Protein AF-A0A3M9Y0L4-F1 (afdb_monomer_lite)

Radius of gyration: 23.48 Å; chains: 1; bounding box: 46×52×57 Å

pLDDT: mean 74.96, std 21.96, range [31.19, 96.81]

Sequence (115 aa):
MANWMREAGFIVSQEPRPIPLATCGWPRSSAQREIGVANRENVRSLLSSMAAYPMTVFQGMASADFELLVAQARNEADNPRFKVRLYRPKATVGKICASTGKGRSGGRYDDHDEI

Organism: NCBI:txid1051616

Structure (mmCIF, N/CA/C/O backbone):
data_AF-A0A3M9Y0L4-F1
#
_entry.id   AF-A0A3M9Y0L4-F1
#
loop_
_atom_site.group_PDB
_atom_site.id
_atom_site.type_symbol
_atom_site.label_atom_id
_atom_site.label_alt_id
_atom_site.label_comp_id
_atom_site.label_asym_id
_atom_site.label_entity_id
_atom_site.label_seq_id
_atom_site.pdbx_PDB_ins_code
_atom_site.Cartn_x
_atom_site.Cartn_y
_atom_site.Cartn_z
_atom_site.occupancy
_atom_site.B_iso_or_equiv
_atom_site.auth_seq_id
_atom_site.auth_comp_id
_atom_site.auth_asym_id
_atom_site.auth_atom_id
_atom_site.pdbx_PDB_model_num
ATOM 1 N N . MET A 1 1 ? 17.438 12.301 1.580 1.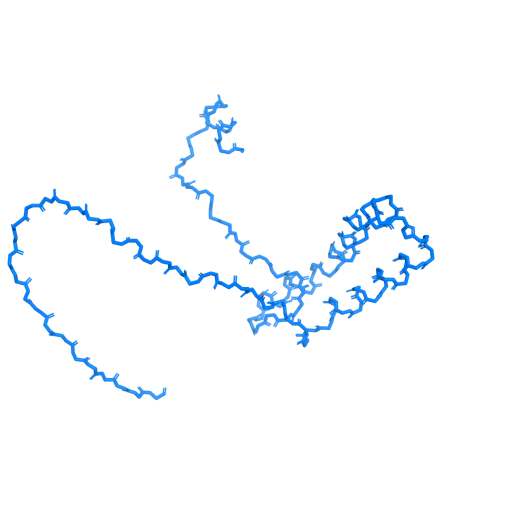00 55.50 1 MET A N 1
ATOM 2 C CA . MET A 1 1 ? 18.565 11.369 1.348 1.00 55.50 1 MET A CA 1
ATOM 3 C C . MET A 1 1 ? 19.661 11.968 0.464 1.00 55.50 1 MET A C 1
ATOM 5 O O . MET A 1 1 ? 20.820 11.764 0.784 1.00 55.50 1 MET A O 1
ATOM 9 N N . ALA A 1 2 ? 19.338 12.764 -0.568 1.00 69.62 2 ALA A N 1
ATOM 10 C CA . ALA A 1 2 ? 20.349 13.474 -1.368 1.00 69.62 2 ALA A CA 1
ATOM 11 C C . ALA A 1 2 ? 21.281 14.380 -0.531 1.00 69.62 2 ALA A C 1
ATOM 13 O O . ALA A 1 2 ? 22.483 14.388 -0.766 1.00 69.62 2 ALA A O 1
ATOM 14 N N . ASN A 1 3 ? 20.754 15.075 0.488 1.00 78.69 3 ASN A N 1
ATOM 15 C CA . ASN A 1 3 ? 21.582 15.877 1.401 1.00 78.69 3 ASN A CA 1
ATOM 16 C C . ASN A 1 3 ? 22.533 15.016 2.242 1.00 78.69 3 ASN A C 1
ATOM 18 O O . ASN A 1 3 ? 23.716 15.308 2.266 1.00 78.69 3 ASN A O 1
ATOM 22 N N . TRP A 1 4 ? 22.066 13.903 2.816 1.00 81.75 4 TRP A N 1
ATOM 23 C CA . TRP A 1 4 ? 22.930 12.982 3.568 1.00 81.75 4 TRP A CA 1
ATOM 24 C C . TRP A 1 4 ? 24.017 12.338 2.700 1.00 81.75 4 TRP A C 1
ATOM 26 O O . TRP A 1 4 ? 25.135 12.138 3.155 1.00 81.75 4 TRP A O 1
ATOM 36 N N . MET A 1 5 ? 23.718 12.040 1.432 1.00 83.19 5 MET A N 1
ATOM 37 C CA . MET A 1 5 ? 24.718 11.529 0.487 1.00 83.19 5 MET A CA 1
ATOM 38 C C . MET A 1 5 ? 25.770 12.592 0.146 1.00 83.19 5 MET A C 1
ATOM 40 O O . MET A 1 5 ? 26.956 12.279 0.108 1.00 83.19 5 MET A O 1
ATOM 44 N N . ARG A 1 6 ? 25.358 13.852 -0.037 1.00 83.38 6 ARG A N 1
ATOM 45 C CA . ARG A 1 6 ? 26.285 14.979 -0.234 1.00 83.38 6 ARG A CA 1
ATOM 46 C C . ARG A 1 6 ? 27.134 15.248 1.012 1.00 83.38 6 ARG A C 1
ATOM 48 O O . ARG A 1 6 ? 28.329 15.483 0.883 1.00 83.38 6 ARG A O 1
ATOM 55 N N . GLU A 1 7 ? 26.540 15.165 2.200 1.00 87.25 7 GLU A N 1
ATOM 56 C CA . GLU A 1 7 ? 27.228 15.307 3.493 1.00 87.25 7 GLU A CA 1
ATOM 57 C C . GLU A 1 7 ? 28.242 14.182 3.737 1.00 87.25 7 GLU A C 1
ATOM 59 O O . GLU A 1 7 ? 29.323 14.433 4.259 1.00 87.25 7 GLU A O 1
ATOM 64 N N . ALA A 1 8 ? 27.948 12.960 3.287 1.00 88.81 8 ALA A N 1
ATOM 65 C CA . ALA A 1 8 ? 28.883 11.835 3.310 1.00 88.81 8 ALA A CA 1
ATOM 66 C C . ALA A 1 8 ? 29.975 11.909 2.216 1.00 88.81 8 ALA A C 1
ATOM 68 O O . ALA A 1 8 ? 30.753 10.969 2.059 1.00 88.81 8 ALA A O 1
ATOM 69 N N . GLY A 1 9 ? 30.043 13.007 1.453 1.00 85.19 9 GLY A N 1
ATOM 70 C CA . GLY A 1 9 ? 31.068 13.247 0.435 1.00 85.19 9 GLY A CA 1
ATOM 71 C C . GLY A 1 9 ? 30.789 12.609 -0.928 1.00 85.19 9 GLY A C 1
ATOM 72 O O . GLY A 1 9 ? 31.647 12.662 -1.810 1.00 85.19 9 GLY A O 1
ATOM 73 N N . PHE A 1 10 ? 29.604 12.029 -1.148 1.00 83.06 10 PHE A N 1
ATOM 74 C CA . PHE A 1 10 ? 29.236 11.507 -2.463 1.00 83.06 10 PHE A CA 1
ATOM 75 C C . PHE A 1 10 ? 28.862 12.646 -3.417 1.00 83.06 10 PHE A C 1
ATOM 77 O O . PHE A 1 10 ? 27.993 13.478 -3.137 1.00 83.06 10 PHE A O 1
ATOM 84 N N . ILE A 1 11 ? 29.480 12.644 -4.599 1.00 81.88 11 ILE A N 1
ATOM 85 C CA . ILE A 1 11 ? 29.133 13.558 -5.688 1.00 81.88 11 ILE A CA 1
ATOM 86 C C . ILE A 1 11 ? 27.876 13.019 -6.378 1.00 81.88 11 ILE A C 1
ATOM 88 O O . ILE A 1 11 ? 27.933 12.087 -7.179 1.00 81.88 11 ILE A O 1
ATOM 92 N N . VAL A 1 12 ? 26.722 13.608 -6.064 1.00 70.38 12 VAL A N 1
ATOM 93 C CA . VAL A 1 12 ? 25.452 13.293 -6.734 1.00 70.38 12 VAL A CA 1
ATOM 94 C C . VAL A 1 12 ? 25.448 13.973 -8.105 1.00 70.38 12 VAL A C 1
ATOM 96 O O . VAL A 1 12 ? 25.084 15.141 -8.225 1.00 70.38 12 VAL A O 1
ATOM 99 N N . SER A 1 13 ? 25.897 13.253 -9.134 1.00 72.81 13 SER A N 1
ATOM 100 C CA . SER A 1 13 ? 26.012 13.763 -10.509 1.00 72.81 13 SER A CA 1
ATOM 101 C C . SER A 1 13 ? 24.666 13.934 -11.219 1.00 72.81 13 SER A C 1
ATOM 103 O O . SER A 1 13 ? 24.567 14.720 -12.160 1.00 72.81 13 SER A O 1
ATOM 105 N N . GLN A 1 14 ? 23.624 13.222 -10.780 1.00 70.75 14 GLN A N 1
ATOM 106 C CA . GLN A 1 14 ? 22.272 13.323 -11.328 1.00 70.75 14 GLN A CA 1
ATOM 107 C C . GLN A 1 14 ? 21.223 13.319 -10.219 1.00 70.75 14 GLN A C 1
ATOM 109 O O . GLN A 1 14 ? 21.327 12.567 -9.251 1.00 70.75 14 GLN A O 1
ATOM 114 N N . GLU A 1 15 ? 20.193 14.147 -10.389 1.00 72.81 15 GLU A N 1
ATOM 115 C CA . GLU A 1 15 ? 19.033 14.156 -9.502 1.00 72.81 15 GLU A CA 1
ATOM 116 C C . GLU A 1 15 ? 18.289 12.809 -9.603 1.00 72.81 15 GLU A C 1
ATOM 118 O O . GLU A 1 15 ? 18.094 12.312 -10.722 1.00 72.81 15 GLU A O 1
ATOM 123 N N . PRO A 1 16 ? 17.851 12.207 -8.479 1.00 70.19 16 PRO A N 1
ATOM 124 C CA . PRO A 1 16 ? 17.094 10.965 -8.499 1.00 70.19 16 PRO A CA 1
ATOM 125 C C . PRO A 1 16 ? 15.844 11.105 -9.368 1.00 70.19 16 PRO A C 1
ATOM 127 O O . PRO A 1 16 ? 14.929 11.871 -9.065 1.00 70.19 16 PRO A O 1
ATOM 130 N N . ARG A 1 17 ? 15.784 10.341 -10.460 1.00 76.44 17 ARG A N 1
ATOM 131 C CA . ARG A 1 17 ? 14.581 10.243 -11.289 1.00 76.44 17 ARG A CA 1
ATOM 132 C C . ARG A 1 17 ? 13.733 9.087 -10.761 1.00 76.44 17 ARG A C 1
ATOM 134 O O . ARG A 1 17 ? 14.173 7.942 -10.871 1.00 76.44 17 ARG A O 1
ATOM 141 N N . PRO A 1 18 ? 12.545 9.342 -10.185 1.00 76.44 18 PRO A N 1
ATOM 142 C CA . PRO A 1 18 ? 11.708 8.266 -9.679 1.00 76.44 18 PRO A CA 1
ATOM 143 C C . PRO A 1 18 ? 11.266 7.375 -10.841 1.00 76.44 18 PRO A C 1
ATOM 145 O O . PRO A 1 18 ? 10.720 7.854 -11.837 1.00 76.44 18 PRO A O 1
ATOM 148 N N . ILE A 1 19 ? 11.508 6.072 -10.709 1.00 80.06 19 ILE A N 1
ATOM 149 C CA . ILE A 1 19 ? 11.029 5.074 -11.661 1.00 80.06 19 ILE A CA 1
ATOM 150 C C . ILE A 1 19 ? 9.607 4.689 -11.236 1.00 80.06 19 ILE A C 1
ATOM 152 O O . ILE A 1 19 ? 9.427 4.200 -10.118 1.00 80.06 19 ILE A O 1
ATOM 156 N N . PRO A 1 20 ? 8.585 4.899 -12.082 1.00 77.75 20 PRO A N 1
ATOM 157 C CA . PRO A 1 20 ? 7.231 4.484 -11.755 1.00 77.75 20 PRO A CA 1
ATOM 158 C C . PRO A 1 20 ? 7.142 2.956 -11.817 1.00 77.75 20 PRO A C 1
ATOM 160 O O . PRO A 1 20 ? 7.271 2.360 -12.887 1.00 77.75 20 PRO A O 1
ATOM 163 N N . LEU A 1 21 ? 6.914 2.326 -10.667 1.00 82.62 21 LEU A N 1
ATOM 164 C CA . LEU A 1 21 ? 6.666 0.891 -10.577 1.00 82.62 21 LEU A CA 1
ATOM 165 C C . LEU A 1 21 ? 5.165 0.625 -10.537 1.00 82.62 21 LEU A C 1
ATOM 167 O O . LEU A 1 21 ? 4.407 1.302 -9.841 1.00 82.62 21 LEU A O 1
ATOM 171 N N . ALA A 1 22 ? 4.736 -0.379 -11.294 1.00 85.12 22 ALA A N 1
ATOM 172 C CA . ALA A 1 22 ? 3.359 -0.827 -11.262 1.00 85.12 22 ALA A CA 1
ATOM 173 C C . ALA A 1 22 ? 3.087 -1.560 -9.946 1.00 85.12 22 ALA A C 1
ATOM 175 O O . ALA A 1 22 ? 3.819 -2.472 -9.566 1.00 85.12 22 ALA A O 1
ATOM 176 N N . THR A 1 23 ? 2.026 -1.160 -9.258 1.00 84.38 23 THR A N 1
ATOM 177 C CA . THR A 1 23 ? 1.555 -1.808 -8.029 1.00 84.38 23 THR A CA 1
ATOM 178 C C . THR A 1 23 ? 0.685 -3.032 -8.320 1.00 84.38 23 THR A C 1
ATOM 180 O O . THR A 1 23 ? 0.677 -3.976 -7.544 1.00 84.38 23 THR A O 1
ATOM 183 N N . CYS A 1 24 ? -0.011 -3.054 -9.458 1.00 84.00 24 CYS A N 1
ATOM 184 C CA . CYS A 1 24 ? -0.799 -4.198 -9.914 1.00 84.00 24 CYS A CA 1
ATOM 185 C C . CYS A 1 24 ? -0.688 -4.389 -11.437 1.00 84.00 24 CYS A C 1
ATOM 187 O O . CYS A 1 24 ? -0.172 -3.527 -12.148 1.00 84.00 24 CYS A O 1
ATOM 189 N N . GLY A 1 25 ? -1.162 -5.524 -11.961 1.00 84.25 25 GLY A N 1
ATOM 190 C CA . GLY A 1 25 ? -1.005 -5.949 -13.368 1.00 84.25 25 GLY A CA 1
ATOM 191 C C . GLY A 1 25 ? -1.852 -5.200 -14.419 1.00 84.25 25 GLY A C 1
ATOM 192 O O . GLY A 1 25 ? -2.119 -5.734 -15.502 1.00 84.25 25 GLY A O 1
ATOM 193 N N . TRP A 1 26 ? -2.306 -3.984 -14.112 1.00 84.00 26 TRP A N 1
ATOM 194 C CA . TRP A 1 26 ? -3.123 -3.121 -14.978 1.00 84.00 26 TRP A CA 1
ATOM 195 C C . TRP A 1 26 ? -2.400 -2.392 -16.138 1.00 84.00 26 TRP A C 1
ATOM 197 O O . TRP A 1 26 ? -3.110 -1.957 -17.064 1.00 84.00 26 TRP A O 1
ATOM 207 N N . PRO A 1 27 ? -1.060 -2.181 -16.138 1.00 84.31 27 PRO A N 1
ATOM 208 C CA . PRO A 1 27 ? -0.370 -1.547 -17.257 1.00 84.31 27 PRO A CA 1
ATOM 209 C C . PRO A 1 27 ? -0.569 -2.308 -18.566 1.00 84.31 27 PRO A C 1
ATOM 211 O O . PRO A 1 27 ? -0.750 -3.524 -18.584 1.00 84.31 27 PRO A O 1
ATOM 214 N N . ARG A 1 28 ? -0.536 -1.573 -19.684 1.00 82.75 28 ARG A N 1
ATOM 215 C CA . ARG A 1 28 ? -0.644 -2.167 -21.027 1.00 82.75 28 ARG A CA 1
ATOM 216 C C . ARG A 1 28 ? 0.680 -2.748 -21.525 1.00 82.75 28 ARG A C 1
ATOM 218 O O . ARG A 1 28 ? 0.655 -3.659 -22.342 1.00 82.75 28 ARG A O 1
ATOM 225 N N . SER A 1 29 ? 1.814 -2.221 -21.064 1.00 88.50 29 SER A N 1
ATOM 226 C CA . SER A 1 29 ? 3.132 -2.744 -21.421 1.00 88.50 29 SER A CA 1
ATOM 227 C C . SER A 1 29 ? 3.402 -4.058 -20.690 1.00 88.50 29 SER A C 1
ATOM 229 O O . SER A 1 29 ? 3.143 -4.168 -19.490 1.00 88.50 29 SER A O 1
ATOM 231 N N . SER A 1 30 ? 3.944 -5.044 -21.409 1.00 87.94 30 SER A N 1
ATOM 232 C CA . SER A 1 30 ? 4.258 -6.376 -20.872 1.00 87.94 30 SER A CA 1
ATOM 233 C C . SER A 1 30 ? 5.199 -6.297 -19.669 1.00 87.94 30 SER A C 1
ATOM 235 O O . SER A 1 30 ? 4.854 -6.782 -18.597 1.00 87.94 30 SER A O 1
ATOM 237 N N . ALA A 1 31 ? 6.308 -5.564 -19.801 1.00 87.81 31 ALA A N 1
ATOM 238 C CA . ALA A 1 31 ? 7.299 -5.413 -18.736 1.00 87.81 31 ALA A CA 1
ATOM 239 C C . ALA A 1 31 ? 6.713 -4.807 -17.444 1.00 87.81 31 ALA A C 1
ATOM 241 O O . ALA A 1 31 ? 6.957 -5.304 -16.348 1.00 87.81 31 ALA A O 1
ATOM 242 N N . GLN A 1 32 ? 5.895 -3.749 -17.539 1.00 88.12 32 GLN A N 1
ATOM 243 C CA . GLN A 1 32 ? 5.286 -3.158 -16.338 1.00 88.12 32 GLN A CA 1
ATOM 244 C C . GLN A 1 32 ? 4.184 -4.042 -15.758 1.00 88.12 32 GLN A C 1
ATOM 246 O O . GLN A 1 32 ? 3.983 -4.045 -14.545 1.00 88.12 32 GLN A O 1
ATOM 251 N N . ARG A 1 33 ? 3.464 -4.791 -16.598 1.00 89.25 33 ARG A N 1
ATOM 252 C CA . ARG A 1 33 ? 2.476 -5.760 -16.127 1.00 89.25 33 ARG A CA 1
ATOM 253 C C . ARG A 1 33 ? 3.143 -6.872 -15.321 1.00 89.25 33 ARG A C 1
ATOM 255 O O . ARG A 1 33 ? 2.630 -7.193 -14.256 1.00 89.25 33 ARG A O 1
ATOM 262 N N . GLU A 1 34 ? 4.263 -7.419 -15.784 1.00 91.12 34 GLU A N 1
ATOM 263 C CA . GLU A 1 34 ? 5.023 -8.451 -15.063 1.00 91.12 34 GLU A CA 1
ATOM 264 C C . GLU A 1 34 ? 5.508 -7.944 -13.702 1.00 91.12 34 GLU A C 1
ATOM 266 O O . GLU A 1 34 ? 5.280 -8.596 -12.684 1.00 91.12 34 GLU A O 1
ATOM 271 N N . ILE A 1 35 ? 6.062 -6.726 -13.662 1.00 91.00 35 ILE A N 1
ATOM 272 C CA . ILE A 1 35 ? 6.440 -6.052 -12.410 1.00 91.00 35 ILE A CA 1
ATOM 273 C C . ILE A 1 35 ? 5.225 -5.897 -11.485 1.00 91.00 35 ILE A C 1
ATOM 275 O O . ILE A 1 35 ? 5.305 -6.181 -10.292 1.00 91.00 35 ILE A O 1
ATOM 279 N N . GLY A 1 36 ? 4.081 -5.475 -12.028 1.00 89.88 36 GLY A N 1
ATOM 280 C CA . GLY A 1 36 ? 2.844 -5.321 -11.265 1.00 89.88 36 GLY A CA 1
ATOM 281 C C . GLY A 1 36 ? 2.299 -6.639 -10.714 1.00 89.88 36 GLY A C 1
ATOM 282 O O . GLY A 1 36 ? 1.772 -6.659 -9.606 1.00 89.88 36 GLY A O 1
ATOM 283 N N . VAL A 1 37 ? 2.441 -7.743 -11.452 1.00 90.38 37 VAL A N 1
ATOM 284 C CA . VAL A 1 37 ? 2.074 -9.088 -10.979 1.00 90.38 37 VAL A CA 1
ATOM 285 C C . VAL A 1 37 ? 3.021 -9.545 -9.870 1.00 90.38 37 VAL A C 1
ATOM 287 O O . VAL A 1 37 ? 2.554 -10.059 -8.855 1.00 90.38 37 VAL A O 1
ATOM 290 N N . ALA A 1 38 ? 4.326 -9.301 -10.011 1.00 91.81 38 ALA A N 1
ATOM 291 C CA . ALA A 1 38 ? 5.311 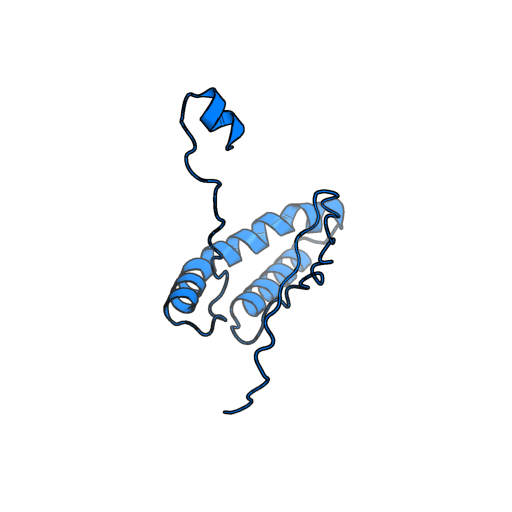-9.610 -8.974 1.00 91.81 38 ALA A CA 1
ATOM 292 C C . ALA A 1 38 ? 5.089 -8.791 -7.687 1.00 91.81 38 ALA A C 1
ATOM 294 O O . ALA A 1 38 ? 5.280 -9.298 -6.584 1.00 91.81 38 ALA A O 1
ATOM 295 N N . ASN A 1 39 ? 4.617 -7.548 -7.808 1.00 91.31 39 ASN A N 1
ATOM 296 C CA . ASN A 1 39 ? 4.350 -6.663 -6.670 1.00 91.31 39 ASN A CA 1
ATOM 297 C C . ASN A 1 39 ? 3.053 -6.968 -5.907 1.00 91.31 39 ASN A C 1
ATOM 299 O O . ASN A 1 39 ? 2.794 -6.330 -4.885 1.00 91.31 39 ASN A O 1
ATOM 303 N N . ARG A 1 40 ? 2.252 -7.938 -6.359 1.00 89.75 40 ARG A N 1
ATOM 304 C CA . ARG A 1 40 ? 0.945 -8.259 -5.774 1.00 89.75 40 ARG A CA 1
ATOM 305 C C . ARG A 1 40 ? 1.014 -8.478 -4.262 1.00 89.75 40 ARG A C 1
ATOM 307 O O . ARG A 1 40 ? 0.259 -7.859 -3.518 1.00 89.75 40 ARG A O 1
ATOM 314 N N . GLU A 1 41 ? 1.945 -9.306 -3.798 1.00 91.06 41 GLU A N 1
ATOM 315 C CA . GLU A 1 41 ? 2.059 -9.622 -2.370 1.00 91.06 41 GLU A CA 1
ATOM 316 C C . GLU A 1 41 ? 2.523 -8.416 -1.540 1.00 91.06 41 GLU A C 1
ATOM 318 O O . GLU A 1 41 ? 1.988 -8.145 -0.462 1.00 91.06 41 GLU A O 1
ATOM 323 N N . ASN A 1 42 ? 3.440 -7.616 -2.092 1.00 92.75 42 ASN A N 1
ATOM 324 C CA . ASN A 1 42 ? 3.903 -6.382 -1.459 1.00 92.75 42 ASN A CA 1
ATOM 325 C C . ASN A 1 42 ? 2.740 -5.408 -1.245 1.00 92.75 42 ASN A C 1
ATOM 327 O O . ASN A 1 42 ? 2.610 -4.826 -0.170 1.00 92.75 42 ASN A O 1
ATOM 331 N N . VAL A 1 43 ? 1.856 -5.264 -2.236 1.00 92.19 43 VAL A N 1
ATOM 332 C CA . VAL A 1 43 ? 0.672 -4.401 -2.124 1.00 92.19 43 VAL A CA 1
ATOM 333 C C . VAL A 1 43 ? -0.333 -4.954 -1.116 1.00 92.19 43 VAL A C 1
ATOM 335 O O . VAL A 1 43 ? -0.874 -4.188 -0.321 1.00 92.19 43 VAL A O 1
ATOM 338 N N . ARG A 1 44 ? -0.556 -6.272 -1.077 1.00 93.06 44 ARG A N 1
ATOM 339 C CA . ARG A 1 44 ? -1.462 -6.899 -0.097 1.00 93.06 44 ARG A CA 1
ATOM 340 C C . ARG A 1 44 ? -0.993 -6.697 1.343 1.00 93.06 44 ARG A C 1
ATOM 342 O O . ARG A 1 44 ? -1.828 -6.476 2.228 1.00 93.06 44 ARG A O 1
ATOM 349 N N . SER A 1 45 ? 0.316 -6.759 1.567 1.00 94.00 45 SER A N 1
ATOM 350 C CA . SER A 1 45 ? 0.934 -6.471 2.863 1.00 94.00 45 SER A CA 1
ATOM 351 C C . SER A 1 45 ? 0.866 -4.980 3.197 1.00 94.00 45 SER A C 1
ATOM 353 O O . SER A 1 45 ? 0.469 -4.616 4.303 1.00 94.00 45 SER A O 1
ATOM 355 N N . LEU A 1 46 ? 1.160 -4.115 2.223 1.00 93.12 46 LEU A N 1
ATOM 356 C CA . LEU A 1 46 ? 1.108 -2.660 2.369 1.00 93.12 46 LEU A CA 1
ATOM 357 C C . LEU A 1 46 ? -0.293 -2.153 2.741 1.00 93.12 46 LEU A C 1
ATOM 359 O O . LEU A 1 46 ? -0.428 -1.326 3.639 1.00 93.12 46 LEU A O 1
ATOM 363 N N . LEU A 1 47 ? -1.342 -2.652 2.077 1.00 93.19 47 LEU A N 1
ATOM 364 C CA . LEU A 1 47 ? -2.727 -2.265 2.368 1.00 93.19 47 LEU A CA 1
ATOM 365 C C . LEU A 1 47 ? -3.107 -2.574 3.819 1.00 93.19 47 LEU A C 1
ATOM 367 O O . LEU A 1 47 ? -3.756 -1.764 4.471 1.00 93.19 47 LEU A O 1
ATOM 371 N N . SER A 1 48 ? -2.655 -3.716 4.336 1.00 93.31 48 SER A N 1
ATOM 372 C CA . SER A 1 48 ? -2.897 -4.107 5.723 1.00 93.31 48 SER A CA 1
ATOM 373 C C . SER A 1 48 ? -2.115 -3.233 6.699 1.00 93.31 48 SER A C 1
ATOM 375 O O . SER A 1 48 ? -2.683 -2.742 7.670 1.00 93.31 48 SER A O 1
ATOM 377 N N . SER A 1 49 ? -0.820 -3.020 6.452 1.00 95.06 49 SER A N 1
ATOM 378 C CA . SER A 1 49 ? 0.049 -2.315 7.397 1.00 95.06 49 SER A CA 1
ATOM 379 C C . SER A 1 49 ? -0.253 -0.820 7.473 1.00 95.06 49 SER A C 1
ATOM 381 O O . SER A 1 49 ? -0.292 -0.262 8.568 1.00 95.06 49 SER A O 1
ATOM 383 N N . MET A 1 50 ? -0.521 -0.173 6.336 1.00 93.44 50 MET A N 1
ATOM 384 C CA . MET A 1 50 ? -0.831 1.258 6.309 1.00 93.44 50 MET A CA 1
ATOM 385 C C . MET A 1 50 ? -2.199 1.571 6.904 1.00 93.44 50 MET A C 1
ATOM 387 O O . MET A 1 50 ? -2.365 2.631 7.501 1.00 93.44 50 MET A O 1
ATOM 391 N N . ALA A 1 51 ? -3.183 0.688 6.720 1.00 93.50 51 ALA A N 1
ATOM 392 C CA . ALA A 1 51 ? -4.548 0.944 7.163 1.00 93.50 51 ALA A CA 1
ATOM 393 C C . ALA A 1 51 ? -4.795 0.520 8.620 1.00 93.50 51 ALA A C 1
ATOM 395 O O . ALA A 1 51 ? -5.703 1.062 9.243 1.00 93.50 51 ALA A O 1
ATOM 396 N N . ALA A 1 52 ? -3.991 -0.390 9.186 1.00 94.25 52 ALA A N 1
ATOM 397 C CA . ALA A 1 52 ? -4.228 -0.953 10.519 1.00 94.25 52 ALA A CA 1
ATOM 398 C C . ALA A 1 52 ? -4.406 0.118 11.602 1.00 94.25 52 ALA A C 1
ATOM 400 O O . ALA A 1 52 ? -5.470 0.215 12.209 1.00 94.25 52 ALA A O 1
ATOM 401 N N . TYR A 1 53 ? -3.395 0.958 11.823 1.00 94.50 53 TYR A N 1
ATOM 402 C CA . TYR A 1 53 ? -3.454 1.990 12.857 1.00 94.50 53 TYR A CA 1
ATOM 403 C C . TYR A 1 53 ? -4.501 3.087 12.586 1.00 94.50 53 TYR A C 1
ATOM 405 O O . TYR A 1 53 ? -5.331 3.329 13.463 1.00 94.50 53 TYR A O 1
ATOM 413 N N . PRO A 1 54 ? -4.537 3.747 11.410 1.00 95.00 54 PRO A N 1
ATOM 414 C CA . PRO A 1 54 ? -5.493 4.829 11.196 1.00 95.00 54 PRO A CA 1
ATOM 415 C C . PRO A 1 54 ? -6.947 4.341 11.217 1.00 95.00 54 PRO A C 1
ATOM 417 O O . PRO A 1 54 ? -7.803 5.032 11.760 1.00 95.00 54 PRO A O 1
ATOM 420 N N . MET A 1 55 ? -7.246 3.147 10.699 1.00 94.88 55 MET A N 1
ATOM 421 C CA . MET A 1 55 ? -8.628 2.662 10.683 1.00 94.88 55 MET A CA 1
ATOM 422 C C . MET A 1 55 ? -9.075 2.192 12.066 1.00 94.88 55 MET A C 1
ATOM 424 O O . MET A 1 55 ? -10.161 2.550 12.509 1.00 94.88 55 MET A O 1
ATOM 428 N N . THR A 1 56 ? -8.242 1.446 12.790 1.00 94.75 56 THR A N 1
ATOM 429 C CA . THR A 1 56 ? -8.654 0.907 14.097 1.00 94.75 56 THR A CA 1
ATOM 430 C C . THR A 1 56 ? -8.579 1.943 15.217 1.00 94.75 56 THR A C 1
ATOM 432 O O . THR A 1 56 ? -9.462 1.976 16.068 1.00 94.75 56 THR A O 1
ATOM 435 N N . VAL A 1 57 ? -7.570 2.823 15.209 1.00 94.44 57 VAL A N 1
ATOM 436 C CA . VAL A 1 57 ? -7.331 3.778 16.304 1.00 94.44 57 VAL A CA 1
ATOM 437 C C . VAL A 1 57 ? -7.920 5.152 16.009 1.00 94.44 57 VAL A C 1
ATOM 439 O O . VAL A 1 57 ? -8.663 5.673 16.834 1.00 94.44 57 VAL A O 1
ATOM 442 N N . PHE A 1 58 ? -7.622 5.756 14.853 1.00 95.06 58 PHE A N 1
ATOM 443 C CA . PHE A 1 58 ? -8.126 7.107 14.558 1.00 95.06 58 PHE A CA 1
ATOM 444 C C . PHE A 1 58 ? -9.602 7.110 14.169 1.00 95.06 58 PHE A C 1
ATOM 446 O O . PHE A 1 58 ? -10.345 7.982 14.611 1.00 95.06 58 PHE A O 1
ATOM 453 N N . GLN A 1 59 ? -10.033 6.140 13.363 1.00 93.56 59 GLN A N 1
ATOM 454 C CA . GLN A 1 59 ? -11.435 6.018 12.958 1.00 93.56 59 GLN A CA 1
ATOM 455 C C . GLN A 1 59 ? -12.272 5.212 13.968 1.00 93.56 59 GLN A C 1
ATOM 457 O O . GLN A 1 59 ? -13.498 5.240 13.891 1.00 93.56 59 GLN A O 1
ATOM 462 N N . GLY A 1 60 ? -11.631 4.493 14.900 1.00 94.19 60 GLY A N 1
ATOM 463 C CA . GLY A 1 60 ? -12.314 3.635 15.872 1.00 94.19 60 GLY A CA 1
ATOM 464 C C . GLY A 1 60 ? -13.011 2.420 15.247 1.00 94.19 60 GLY A C 1
ATOM 465 O O . GLY A 1 60 ? -13.987 1.923 15.806 1.00 94.19 60 GLY A O 1
ATOM 466 N N . MET A 1 61 ? -12.570 1.965 14.070 1.00 95.81 61 MET A N 1
ATOM 467 C CA . MET A 1 61 ? -13.169 0.827 13.368 1.00 95.81 61 MET A CA 1
ATOM 468 C C . MET A 1 61 ? -12.946 -0.474 14.144 1.00 95.81 61 MET A C 1
ATOM 470 O O . MET A 1 61 ? -11.830 -0.760 14.586 1.00 95.81 61 MET A O 1
ATOM 474 N N . ALA A 1 62 ? -13.991 -1.298 14.263 1.00 96.25 62 ALA A N 1
ATOM 475 C CA . ALA A 1 62 ? -13.868 -2.623 14.854 1.00 96.25 62 ALA A CA 1
ATOM 476 C C . ALA A 1 62 ? -12.905 -3.493 14.029 1.00 96.25 62 ALA A C 1
ATOM 478 O O . ALA A 1 62 ? -12.913 -3.460 12.799 1.00 96.25 62 ALA A O 1
ATOM 479 N N . SER A 1 63 ? -12.093 -4.318 14.696 1.00 92.38 63 SER A N 1
ATOM 480 C CA . SER A 1 63 ? -11.079 -5.136 14.016 1.00 92.38 63 SER A CA 1
ATOM 481 C C . SER A 1 63 ? -11.676 -6.087 12.971 1.00 92.38 63 SER A C 1
ATOM 483 O O . SER A 1 63 ? -11.061 -6.311 11.936 1.00 92.38 63 SER A O 1
ATOM 485 N N . ALA A 1 64 ? -12.888 -6.605 13.197 1.00 95.38 64 ALA A N 1
ATOM 486 C CA . ALA A 1 64 ? -13.578 -7.456 12.227 1.00 95.38 64 ALA A CA 1
ATOM 487 C C . ALA A 1 64 ? -13.926 -6.705 10.927 1.00 95.38 64 ALA A C 1
ATOM 489 O O . ALA A 1 64 ? -13.699 -7.223 9.834 1.00 95.38 64 ALA A O 1
ATOM 490 N N . ASP A 1 65 ? -14.415 -5.468 11.045 1.00 95.06 65 ASP A N 1
ATOM 491 C CA . ASP A 1 65 ? -14.742 -4.621 9.893 1.00 95.06 65 ASP A CA 1
ATOM 492 C C . ASP A 1 65 ? -13.476 -4.205 9.139 1.00 95.06 65 ASP A C 1
ATOM 494 O O . ASP A 1 65 ? -13.463 -4.157 7.908 1.00 95.06 65 ASP A O 1
ATOM 498 N N . PHE A 1 66 ? -12.384 -3.969 9.871 1.00 95.69 66 PHE A N 1
ATOM 499 C CA . PHE A 1 66 ? -11.077 -3.696 9.284 1.00 95.69 66 PHE A CA 1
ATOM 500 C C . PHE A 1 66 ? -10.571 -4.868 8.430 1.00 95.69 66 PHE A C 1
ATOM 502 O O . PHE A 1 66 ? -10.166 -4.658 7.285 1.00 95.69 66 PHE A O 1
ATOM 509 N N . GLU A 1 67 ? -10.627 -6.100 8.940 1.00 95.69 67 GLU A N 1
ATOM 510 C CA . GLU A 1 67 ? -10.204 -7.283 8.179 1.00 95.69 67 GLU A CA 1
ATOM 511 C C . GLU A 1 67 ? -11.054 -7.481 6.917 1.00 95.69 67 GLU A C 1
ATOM 513 O O . GLU A 1 67 ? -10.522 -7.790 5.845 1.00 95.69 67 GLU A O 1
ATOM 518 N N . LEU A 1 68 ? -12.367 -7.234 7.006 1.00 96.81 68 LEU A N 1
ATOM 519 C CA . LEU A 1 68 ? -13.257 -7.277 5.846 1.00 96.81 68 LEU A CA 1
ATOM 520 C C . LEU A 1 68 ? -12.872 -6.217 4.805 1.00 96.81 68 LEU A C 1
ATOM 522 O O . LEU A 1 68 ? -12.772 -6.528 3.614 1.00 96.81 68 LEU A O 1
ATOM 526 N N . LEU A 1 69 ? -12.613 -4.985 5.247 1.00 95.12 69 LEU A N 1
ATOM 527 C CA . LEU A 1 69 ? -12.198 -3.883 4.382 1.00 95.12 69 LEU A CA 1
ATOM 528 C C . LEU A 1 69 ? -10.870 -4.192 3.679 1.00 95.12 69 LEU A C 1
ATOM 530 O O . LEU A 1 69 ? -10.743 -3.997 2.469 1.00 95.12 69 LEU A O 1
ATOM 534 N N . VAL A 1 70 ? -9.883 -4.710 4.412 1.00 95.31 70 VAL A N 1
ATOM 535 C CA . VAL A 1 70 ? -8.586 -5.100 3.844 1.00 95.31 70 VAL A CA 1
ATOM 536 C C . VAL A 1 70 ? -8.754 -6.243 2.845 1.00 95.31 70 VAL A C 1
ATOM 538 O O . VAL A 1 70 ? -8.140 -6.213 1.776 1.00 95.31 70 VAL A O 1
ATOM 541 N N . ALA A 1 71 ? -9.597 -7.235 3.138 1.00 95.62 71 ALA A N 1
ATOM 542 C CA . ALA A 1 71 ? -9.886 -8.323 2.208 1.00 95.62 71 ALA A CA 1
ATOM 543 C C . ALA A 1 71 ? -10.510 -7.808 0.899 1.00 95.62 71 ALA A C 1
ATOM 545 O O . ALA A 1 71 ? -10.087 -8.217 -0.187 1.00 95.62 71 ALA A O 1
ATOM 546 N N . GLN A 1 72 ? -11.459 -6.873 0.985 1.00 94.62 72 GLN A N 1
ATOM 547 C CA . GLN A 1 72 ? -12.062 -6.225 -0.182 1.00 94.62 72 GLN A CA 1
ATOM 548 C C . GLN A 1 72 ? -11.029 -5.420 -0.978 1.00 94.62 72 GLN A C 1
ATOM 550 O O . GLN A 1 72 ? -10.871 -5.651 -2.177 1.00 94.62 72 GLN A O 1
ATOM 555 N N . ALA A 1 73 ? -10.248 -4.567 -0.313 1.00 93.06 73 ALA A N 1
ATOM 556 C CA . ALA A 1 73 ? -9.213 -3.757 -0.953 1.00 93.06 73 ALA A CA 1
ATOM 557 C C . ALA A 1 73 ? -8.156 -4.613 -1.672 1.00 93.06 73 ALA A C 1
ATOM 559 O O . ALA A 1 73 ? -7.699 -4.269 -2.763 1.00 93.06 73 ALA A O 1
ATOM 560 N N . ARG A 1 74 ? -7.788 -5.765 -1.097 1.00 92.12 74 ARG A N 1
ATOM 561 C CA . ARG A 1 74 ? -6.885 -6.736 -1.733 1.00 92.12 74 ARG A CA 1
ATOM 562 C C . ARG A 1 74 ? -7.490 -7.330 -3.008 1.00 92.12 74 ARG A C 1
ATOM 564 O O . ARG A 1 74 ? -6.795 -7.423 -4.016 1.00 92.12 74 ARG A O 1
ATOM 571 N N . ASN A 1 75 ? -8.771 -7.696 -2.983 1.00 92.19 75 ASN A N 1
ATOM 572 C CA . ASN A 1 75 ? -9.471 -8.207 -4.167 1.00 92.19 75 ASN A CA 1
ATOM 573 C C . ASN A 1 75 ? -9.597 -7.142 -5.268 1.00 92.19 75 ASN A C 1
ATOM 575 O O . ASN A 1 75 ? -9.446 -7.454 -6.450 1.00 92.19 75 ASN A O 1
ATOM 579 N N . GLU A 1 76 ? -9.837 -5.885 -4.897 1.00 90.25 76 GLU A N 1
ATOM 580 C CA . GLU A 1 76 ? -9.867 -4.766 -5.843 1.00 90.25 76 GLU A CA 1
ATOM 581 C C . GLU A 1 76 ? -8.491 -4.504 -6.463 1.00 90.25 76 GLU A C 1
ATOM 583 O O . GLU A 1 76 ? -8.391 -4.337 -7.680 1.00 90.25 76 GLU A O 1
ATOM 588 N N . ALA A 1 77 ? -7.426 -4.529 -5.658 1.00 88.06 77 ALA A N 1
ATOM 589 C CA . ALA A 1 77 ? -6.054 -4.335 -6.126 1.00 88.06 77 ALA A CA 1
ATOM 590 C C . ALA A 1 77 ? -5.589 -5.436 -7.094 1.00 88.06 77 ALA A C 1
ATOM 592 O O . ALA A 1 77 ? -4.813 -5.166 -8.014 1.00 88.06 77 ALA A O 1
ATOM 593 N N . ASP A 1 78 ? -6.082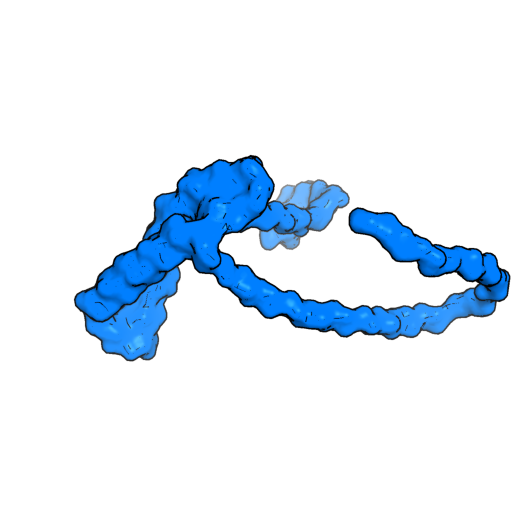 -6.662 -6.916 1.00 86.19 78 ASP A N 1
ATOM 594 C CA . ASP A 1 78 ? -5.772 -7.798 -7.784 1.00 86.19 78 ASP A CA 1
ATOM 595 C C . ASP A 1 78 ? -6.447 -7.702 -9.158 1.00 86.19 78 ASP A C 1
ATOM 597 O O . ASP A 1 78 ? -5.971 -8.298 -10.128 1.00 86.19 78 ASP A O 1
ATOM 601 N N . ASN A 1 79 ? -7.546 -6.955 -9.269 1.00 87.25 79 ASN A N 1
ATOM 602 C CA . ASN A 1 79 ? -8.302 -6.860 -10.506 1.00 87.25 79 ASN A CA 1
ATOM 603 C C . ASN A 1 79 ? -7.700 -5.790 -11.444 1.00 87.25 79 ASN A C 1
ATOM 605 O O . ASN A 1 79 ? -7.857 -4.589 -11.212 1.00 87.25 79 ASN A O 1
ATOM 609 N N . PRO A 1 80 ? -7.092 -6.184 -12.583 1.00 81.62 80 PRO A N 1
ATOM 610 C CA . PRO A 1 80 ? -6.410 -5.258 -13.491 1.00 81.62 80 PRO A CA 1
ATOM 611 C C . PRO A 1 80 ? -7.363 -4.305 -14.234 1.00 81.62 80 PRO A C 1
ATOM 613 O O . PRO A 1 80 ? -6.907 -3.407 -14.952 1.00 81.62 80 PRO A O 1
ATOM 616 N N . ARG A 1 81 ? -8.683 -4.507 -14.112 1.00 82.56 81 ARG A N 1
ATOM 617 C CA . ARG A 1 81 ? -9.707 -3.613 -14.664 1.00 82.56 81 ARG A CA 1
ATOM 618 C C . ARG A 1 81 ? -9.820 -2.318 -13.860 1.00 82.56 81 ARG A C 1
ATOM 620 O O . ARG A 1 81 ? -10.185 -1.293 -14.439 1.00 82.56 81 ARG A O 1
ATOM 627 N N . PHE A 1 82 ? -9.490 -2.343 -12.570 1.00 80.31 82 PHE A N 1
ATOM 628 C CA . PHE A 1 82 ? -9.485 -1.151 -11.734 1.00 80.31 82 PHE A CA 1
ATOM 629 C C . PHE A 1 82 ? -8.152 -0.420 -11.882 1.00 80.31 82 PHE A C 1
ATOM 631 O O . PHE A 1 82 ? -7.074 -0.983 -11.716 1.00 80.31 82 PHE A O 1
ATOM 638 N N . LYS A 1 83 ? -8.233 0.856 -12.261 1.00 75.19 83 LYS A N 1
ATOM 639 C CA . LYS A 1 83 ? -7.073 1.730 -12.439 1.00 75.19 83 LYS A CA 1
ATOM 640 C C . LYS A 1 83 ? -7.248 2.944 -11.558 1.00 75.19 83 LYS A C 1
ATOM 642 O O . LYS A 1 83 ? -8.290 3.598 -11.611 1.00 75.19 83 LYS A O 1
ATOM 647 N N . VAL A 1 84 ? -6.204 3.286 -10.813 1.00 69.06 84 VAL A N 1
ATOM 648 C CA . VAL A 1 84 ? -6.158 4.557 -10.095 1.00 69.06 84 VAL A CA 1
ATOM 649 C C . VAL A 1 84 ? -6.120 5.673 -11.138 1.00 69.06 84 VAL A C 1
ATOM 651 O O . VAL A 1 84 ? -5.150 5.811 -11.888 1.00 69.06 84 VAL A O 1
ATOM 654 N N . ARG A 1 85 ? -7.187 6.474 -11.217 1.00 65.94 85 ARG A N 1
ATOM 655 C CA . ARG A 1 85 ? -7.149 7.728 -11.973 1.00 65.94 85 ARG A CA 1
ATOM 656 C C . ARG A 1 85 ? -6.273 8.697 -11.196 1.00 65.94 85 ARG A C 1
ATOM 658 O O . ARG A 1 85 ? -6.730 9.325 -10.248 1.00 65.94 85 ARG A O 1
ATOM 665 N N . LEU A 1 86 ? -5.016 8.825 -11.608 1.00 59.91 86 LEU A N 1
ATOM 666 C CA . LEU A 1 86 ? -4.194 9.937 -11.157 1.00 59.91 86 LEU A CA 1
ATOM 667 C C . LEU A 1 86 ? -4.861 11.226 -11.638 1.00 59.91 86 LEU A C 1
ATOM 669 O O . LEU A 1 86 ? -4.926 11.490 -12.842 1.00 59.91 86 LEU A O 1
ATOM 673 N N . TYR A 1 87 ? -5.355 12.027 -10.697 1.00 53.28 87 TYR A N 1
ATOM 674 C CA . TYR A 1 87 ? -5.629 13.426 -10.967 1.00 53.28 87 TYR A CA 1
ATOM 675 C C . TYR A 1 87 ? -4.280 14.076 -11.274 1.00 53.28 87 TYR A C 1
ATOM 677 O O . TYR A 1 87 ? -3.501 14.369 -10.371 1.00 53.28 87 TYR A O 1
ATOM 685 N N . ARG A 1 88 ? -3.951 14.225 -12.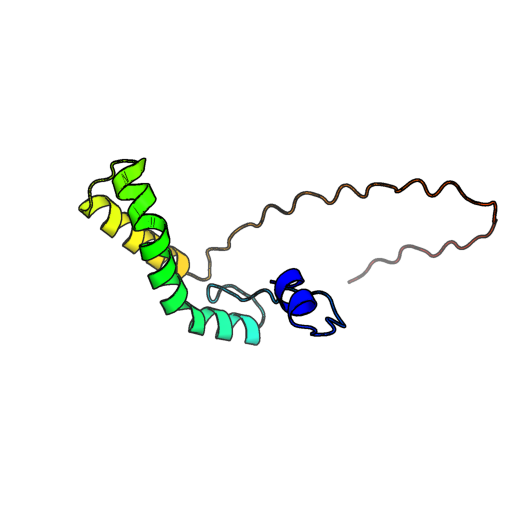561 1.00 48.81 88 ARG A N 1
ATOM 686 C CA . ARG A 1 88 ? -2.852 15.098 -12.967 1.00 48.81 88 ARG A CA 1
ATOM 687 C C . ARG A 1 88 ? -3.352 16.529 -12.775 1.00 48.81 88 ARG A C 1
ATOM 689 O O . ARG A 1 88 ? -4.221 16.934 -13.551 1.00 48.81 88 ARG A O 1
ATOM 696 N N . PRO A 1 89 ? -2.845 17.304 -11.795 1.00 48.25 89 PRO A N 1
ATOM 697 C CA . PRO A 1 89 ? -3.080 18.737 -11.823 1.00 48.25 89 PRO A CA 1
ATOM 698 C C . PRO A 1 89 ? -2.570 19.236 -13.178 1.00 48.25 89 PRO A C 1
ATOM 700 O O . PRO A 1 89 ? -1.454 18.898 -13.586 1.00 48.25 89 PRO A O 1
ATOM 703 N N . LYS A 1 90 ? -3.417 19.959 -13.923 1.00 47.41 90 LYS A N 1
ATOM 704 C CA . LYS A 1 90 ? -2.981 20.632 -15.150 1.00 47.41 90 LYS A CA 1
ATOM 705 C C . LYS A 1 90 ? -1.759 21.451 -14.758 1.00 47.41 90 LYS A C 1
ATOM 707 O O . LYS A 1 90 ? -1.864 22.285 -13.865 1.00 47.41 90 LYS A O 1
ATOM 712 N N . ALA A 1 91 ? -0.610 21.169 -15.367 1.00 54.50 91 ALA A N 1
ATOM 713 C CA . ALA A 1 91 ? 0.568 21.986 -15.162 1.00 54.50 91 ALA A CA 1
ATOM 714 C C . ALA A 1 91 ? 0.185 23.412 -15.561 1.00 54.50 91 ALA A C 1
ATOM 716 O O . ALA A 1 91 ? -0.028 23.697 -16.741 1.00 54.50 91 ALA A O 1
ATOM 717 N N . THR A 1 92 ? 0.032 24.300 -14.583 1.00 51.91 92 THR A N 1
ATOM 718 C CA . THR A 1 92 ? 0.054 25.731 -14.836 1.00 51.91 92 THR A CA 1
ATOM 719 C C . THR A 1 92 ? 1.450 25.983 -15.377 1.00 51.91 92 THR A C 1
ATOM 721 O O . THR A 1 92 ? 2.422 25.973 -14.625 1.00 51.91 92 THR A O 1
ATOM 724 N N . VAL A 1 93 ? 1.575 26.109 -16.699 1.00 55.50 93 VAL A N 1
ATOM 725 C CA . VAL A 1 93 ? 2.790 26.623 -17.326 1.00 55.50 93 VAL A CA 1
ATOM 726 C C . VAL A 1 93 ? 2.916 28.056 -16.828 1.00 55.50 93 VAL A C 1
ATOM 728 O O . VAL A 1 93 ? 2.352 28.991 -17.395 1.00 55.50 93 VAL A O 1
ATOM 731 N N . GLY A 1 94 ? 3.589 28.217 -15.691 1.00 41.44 94 GLY A N 1
ATOM 732 C CA . GLY A 1 94 ? 4.071 29.502 -15.240 1.00 41.44 94 GLY A CA 1
ATOM 733 C C . GLY A 1 94 ? 5.024 29.988 -16.314 1.00 41.44 94 GLY A C 1
ATOM 734 O O . GLY A 1 94 ? 6.123 29.457 -16.457 1.00 41.44 94 GLY A O 1
ATOM 735 N N . LYS A 1 95 ? 4.583 30.969 -17.105 1.00 41.41 95 LYS A N 1
ATOM 736 C CA . LYS A 1 95 ? 5.491 31.796 -17.891 1.00 41.41 95 LYS A CA 1
ATOM 737 C C . LYS A 1 95 ? 6.411 32.463 -16.878 1.00 41.41 95 LYS A C 1
ATOM 739 O O . LYS A 1 95 ? 6.034 33.452 -16.256 1.00 41.41 95 LYS A O 1
ATOM 744 N N . ILE A 1 96 ? 7.593 31.894 -16.671 1.00 40.59 96 ILE A N 1
ATOM 745 C CA . ILE A 1 96 ? 8.687 32.630 -16.058 1.00 40.59 96 ILE A CA 1
ATOM 746 C C . ILE A 1 96 ? 8.965 33.764 -17.045 1.00 40.59 96 ILE A C 1
ATOM 748 O O . ILE A 1 96 ? 9.496 33.539 -18.131 1.00 40.59 96 ILE A O 1
ATOM 752 N N . CYS A 1 97 ? 8.504 34.969 -16.709 1.00 32.69 97 CYS A N 1
ATOM 753 C CA . CYS A 1 97 ? 8.923 36.192 -17.373 1.00 32.69 97 CYS A CA 1
ATOM 754 C C . CYS A 1 97 ? 10.432 36.333 -17.160 1.00 32.69 97 CYS A C 1
ATOM 756 O O . CYS A 1 97 ? 10.878 36.888 -16.161 1.00 32.69 97 CYS A O 1
ATOM 758 N N . ALA A 1 98 ? 11.219 35.818 -18.099 1.00 36.88 98 ALA A N 1
ATOM 759 C CA . ALA A 1 98 ? 12.604 36.216 -18.260 1.00 36.88 98 ALA A CA 1
ATOM 760 C C . ALA A 1 98 ? 12.605 37.582 -18.958 1.00 36.88 98 ALA A C 1
ATOM 762 O O . ALA A 1 98 ? 12.516 37.692 -20.181 1.00 36.88 98 ALA A O 1
ATOM 763 N N . SER A 1 99 ? 12.647 38.646 -18.161 1.00 46.28 99 SER A N 1
ATOM 764 C CA . SER A 1 99 ? 12.966 39.987 -18.631 1.00 46.28 99 SER A CA 1
ATOM 765 C C . SER A 1 99 ? 14.443 40.041 -19.021 1.00 46.28 99 SER A C 1
ATOM 767 O O . SER A 1 99 ? 15.284 40.415 -18.206 1.00 46.28 99 SER A O 1
ATOM 769 N N . THR A 1 100 ? 14.793 39.664 -20.251 1.00 37.94 100 THR A N 1
ATOM 770 C CA . THR A 1 100 ? 16.065 40.085 -20.860 1.00 37.94 100 THR A CA 1
ATOM 771 C C . THR A 1 100 ? 16.007 40.002 -22.388 1.00 37.94 100 THR A C 1
ATOM 773 O O . THR A 1 100 ? 15.817 38.936 -22.952 1.00 37.94 100 THR A O 1
ATOM 776 N N . GLY A 1 101 ? 16.210 41.146 -23.051 1.00 36.03 101 GLY A N 1
ATOM 777 C CA . GLY A 1 101 ? 16.921 41.218 -24.333 1.00 36.03 101 GLY A CA 1
ATOM 778 C C . GLY A 1 101 ? 16.221 40.725 -25.607 1.00 36.03 101 GLY A C 1
ATOM 779 O O . GLY A 1 101 ? 16.459 39.623 -26.072 1.00 36.03 101 GLY A O 1
ATOM 780 N N . LYS A 1 102 ? 15.451 41.619 -26.238 1.00 35.34 102 LYS A N 1
ATOM 781 C CA . LYS A 1 102 ? 15.508 41.975 -27.675 1.00 35.34 102 LYS A CA 1
ATOM 782 C C . LYS A 1 102 ? 16.184 40.951 -28.625 1.00 35.34 102 LYS A C 1
ATOM 784 O O . LYS A 1 102 ? 17.404 40.920 -28.727 1.00 35.34 102 LYS A O 1
ATOM 789 N N . GLY A 1 103 ? 15.388 40.245 -29.436 1.00 31.66 103 GLY A N 1
ATOM 790 C CA . GLY A 1 103 ? 15.869 39.468 -30.589 1.00 31.66 103 GLY A CA 1
ATOM 791 C C . GLY A 1 103 ? 14.720 38.925 -31.445 1.00 31.66 103 GLY A C 1
ATOM 792 O O . GLY A 1 103 ? 13.879 38.182 -30.962 1.00 31.66 103 GLY A O 1
ATOM 793 N N . ARG A 1 104 ? 14.648 39.363 -32.703 1.00 33.59 104 ARG A N 1
ATOM 794 C CA . ARG A 1 104 ? 13.590 39.116 -33.700 1.00 33.59 104 ARG A CA 1
ATOM 795 C C . ARG A 1 104 ? 13.960 37.906 -34.576 1.00 33.59 104 ARG A C 1
ATOM 797 O O . ARG A 1 104 ? 15.131 37.802 -34.920 1.00 33.59 104 ARG A O 1
ATOM 804 N N . SER A 1 105 ? 12.957 37.128 -35.009 1.00 34.44 105 SER A N 1
ATOM 805 C CA . SER A 1 105 ? 12.883 36.113 -36.106 1.00 34.44 105 SER A CA 1
ATOM 806 C C . SER A 1 105 ? 12.280 34.810 -35.550 1.00 34.44 105 SER A C 1
ATOM 808 O O . SER A 1 105 ? 12.679 34.372 -34.485 1.00 34.44 105 SER A O 1
ATOM 810 N N . GLY A 1 106 ? 11.229 34.179 -36.079 1.00 31.91 106 GLY A N 1
ATOM 811 C CA . GLY A 1 106 ? 10.696 34.095 -37.438 1.00 31.91 106 GLY A CA 1
ATOM 812 C C . GLY A 1 106 ? 10.696 32.608 -37.817 1.00 31.91 106 GLY A C 1
ATOM 813 O O . GLY A 1 106 ? 11.767 32.067 -38.049 1.00 31.91 106 GLY A O 1
ATOM 814 N N . GLY A 1 107 ? 9.538 31.935 -37.829 1.00 31.19 107 GLY A N 1
ATOM 815 C CA . GLY A 1 107 ? 9.474 30.509 -38.185 1.00 31.19 107 GLY A CA 1
ATOM 816 C C . GLY A 1 107 ? 8.141 29.837 -37.863 1.00 31.19 107 GLY A C 1
ATOM 817 O O . GLY A 1 107 ? 7.960 29.298 -36.780 1.00 31.19 107 GLY A O 1
ATOM 818 N N . ARG A 1 108 ? 7.220 29.919 -38.823 1.00 33.41 108 ARG A N 1
ATOM 819 C CA . ARG A 1 108 ? 5.942 29.205 -38.943 1.00 33.41 108 ARG A CA 1
ATOM 820 C C . ARG A 1 108 ? 6.242 27.778 -39.431 1.00 33.41 108 ARG A C 1
ATOM 822 O O . ARG A 1 108 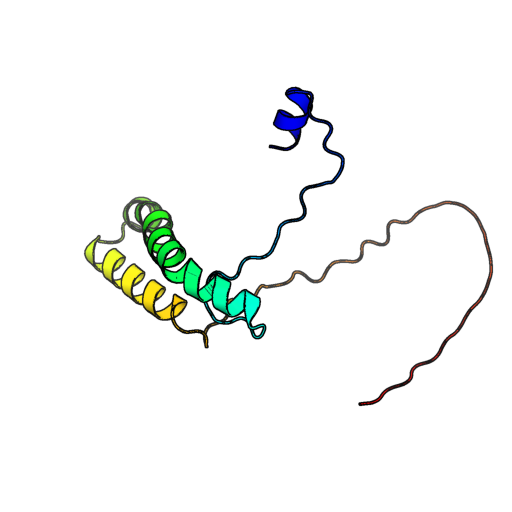? 7.011 27.671 -40.378 1.00 33.41 108 ARG A O 1
ATOM 829 N N . TYR A 1 109 ? 5.661 26.743 -38.823 1.00 35.81 109 TYR A N 1
ATOM 830 C CA . TYR A 1 109 ? 5.495 25.428 -39.452 1.00 35.81 109 TYR A CA 1
ATOM 831 C C . TYR A 1 109 ? 4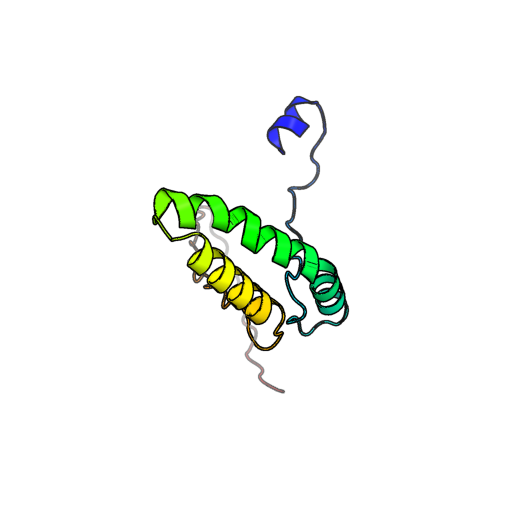.188 24.789 -38.993 1.00 35.81 109 TYR A C 1
ATOM 833 O O . TYR A 1 109 ? 3.797 24.908 -37.831 1.00 35.81 109 TYR A O 1
ATOM 841 N N . ASP A 1 110 ? 3.533 24.215 -39.989 1.00 35.28 110 ASP A N 1
ATOM 842 C CA . ASP A 1 110 ? 2.109 23.986 -40.137 1.00 35.28 110 ASP A CA 1
ATOM 843 C C . ASP A 1 110 ? 1.591 22.714 -39.453 1.00 35.28 110 ASP A C 1
ATOM 845 O O . ASP A 1 110 ? 2.316 21.736 -39.259 1.00 35.28 110 ASP A O 1
ATOM 849 N N . ASP A 1 111 ? 0.299 22.772 -39.123 1.00 39.41 111 ASP A N 1
ATOM 850 C CA . ASP A 1 111 ? -0.603 21.646 -38.899 1.00 39.41 111 ASP A CA 1
ATOM 851 C C . ASP A 1 111 ? -0.479 20.612 -40.021 1.00 39.41 111 ASP A C 1
ATOM 853 O O . ASP A 1 111 ? -0.684 20.948 -41.186 1.00 39.41 111 ASP A O 1
ATOM 857 N N . HIS A 1 112 ? -0.248 19.351 -39.660 1.00 36.16 112 HIS A N 1
ATOM 858 C CA . HIS A 1 112 ? -0.740 18.225 -40.443 1.00 36.16 112 HIS A CA 1
ATOM 859 C C . HIS A 1 112 ? -1.212 17.105 -39.509 1.00 36.16 112 HIS A C 1
ATOM 861 O O . HIS A 1 112 ? -0.443 16.542 -38.727 1.00 36.16 112 HIS A O 1
ATOM 867 N N . ASP A 1 113 ? -2.518 16.864 -39.614 1.00 37.88 113 ASP A N 1
ATOM 868 C CA . ASP A 1 113 ? -3.295 15.709 -39.182 1.00 37.88 113 ASP A CA 1
ATOM 869 C C . ASP A 1 113 ? -2.777 14.360 -39.734 1.00 37.88 113 ASP A C 1
ATOM 871 O O . ASP A 1 113 ? -1.909 14.324 -40.606 1.00 37.88 113 ASP A O 1
ATOM 875 N N . GLU A 1 114 ? -3.444 13.285 -39.274 1.00 36.56 114 GLU A N 1
ATOM 876 C CA . GLU A 1 114 ? -3.534 11.917 -39.841 1.00 36.56 114 GLU A CA 1
ATOM 877 C C . GLU A 1 114 ? -2.414 10.926 -39.439 1.00 36.56 114 GLU A C 1
ATOM 879 O O . GLU A 1 114 ? -1.231 11.227 -39.551 1.00 36.56 114 GLU A O 1
ATOM 884 N N . ILE A 1 115 ? -2.660 9.706 -38.922 1.00 37.75 115 ILE A N 1
ATOM 885 C CA . ILE A 1 115 ? -3.815 8.774 -38.840 1.00 37.75 115 ILE A CA 1
ATOM 886 C C . ILE A 1 115 ? -3.749 7.989 -37.517 1.00 37.75 115 ILE A C 1
ATOM 888 O O . ILE A 1 115 ? -2.622 7.635 -37.096 1.00 37.75 115 ILE A O 1
#

Foldseek 3Di:
DVVVCVVVVHDPPDDDDDDDAACALQDPDPVNNVRNPVNLVVVLVVLLVVCVCCCCPVVVDDPVVSVVVSVVVSVLSHDSVDDPPPPDDDPPPPPPPPPDDDDDDDDDDDDDDDD

Secondary structure (DSSP, 8-state):
-HHHHHHTT----S--------SSS--SSHHHHHHHHHTHHHHHHHHHHHHHHIIIIIS---HHHHHHHHHHHHHHHH-TT----------------------------------